Protein AF-A0A084IQN6-F1 (afdb_monomer_lite)

Foldseek 3Di:
DAWDKAAPAAPDWIWIFDDDPNDTPDIDTDHHHHDAPDAAPVVDPDLVVDDFFDFLRVCCNHQNAFPDKDKDKDFDQWDDPPPDIDGNPDGTDIWIKMWGWHADAQVDWIWIFIDTNRTTHDIDTDGGHHDDD

Sequence (133 aa):
MMEWTYNHGPQRLMNQIVFREGKVIAIRTAGYGFRAGTPPPSGSCEPTSIAPGLSKYRLIQFCGEPVQRSGGYVYSTVYDDGVQRYFLRHGGHAVYRERWIYNFGANRLLREVTLENARVVSVQTLGRGFDRR

Radius of gyration: 15.63 Å; chains: 1; bounding box: 42×30×40 Å

Secondary structure (DSSP, 8-state):
-EEEEE---BTSEEEEEEEETTEEEEEEEEEEB--TTSPPTT----GGG--TT-BHHHHHHHH-S-SEEEEEEEEESEEE-SS-EEE-SS--EEEEEEEEEE---TTSEEEEEEEETTEEEEEEEEEE-----

pLDDT: mean 87.89, std 9.75, range [52.28, 98.44]

Organism: Salinisphaera hydrothermalis (strain C41B8) (NCBI:txid1304275)

Structure (mmCIF, N/CA/C/O backbone):
data_AF-A0A084IQN6-F1
#
_entry.id   AF-A0A084IQN6-F1
#
loop_
_atom_site.group_PDB
_atom_site.id
_atom_site.type_symbol
_atom_site.label_atom_id
_atom_site.label_alt_id
_atom_site.label_comp_id
_atom_site.label_asym_id
_atom_site.label_entity_id
_atom_site.label_seq_id
_atom_site.pdbx_PDB_ins_code
_atom_site.Cartn_x
_atom_site.Cartn_y
_atom_site.Cartn_z
_atom_site.occupancy
_atom_site.B_iso_or_equiv
_atom_site.auth_seq_id
_atom_site.auth_comp_id
_atom_site.auth_asym_id
_atom_site.auth_atom_id
_atom_site.pdbx_PDB_model_num
ATOM 1 N N . MET A 1 1 ? 11.034 -5.348 -10.535 1.00 79.44 1 MET A N 1
ATOM 2 C CA . MET A 1 1 ? 9.774 -5.030 -11.252 1.00 79.44 1 MET A CA 1
ATOM 3 C C . MET A 1 1 ? 9.088 -3.893 -10.509 1.00 79.44 1 MET A C 1
ATOM 5 O O . MET A 1 1 ? 9.158 -3.931 -9.299 1.00 79.44 1 MET A O 1
ATOM 9 N N . MET A 1 2 ? 8.476 -2.909 -11.170 1.00 87.38 2 MET A N 1
ATOM 10 C CA . MET A 1 2 ? 7.725 -1.805 -10.542 1.00 87.38 2 MET A CA 1
ATOM 11 C C . MET A 1 2 ? 6.286 -1.771 -11.064 1.00 87.38 2 MET A C 1
ATOM 13 O O . MET A 1 2 ? 6.040 -2.175 -12.195 1.00 87.38 2 MET A O 1
ATOM 17 N N . GLU A 1 3 ? 5.341 -1.298 -10.253 1.00 90.75 3 GLU A N 1
ATOM 18 C CA . GLU A 1 3 ? 3.929 -1.221 -10.620 1.00 90.75 3 GLU A CA 1
ATOM 19 C C . GLU A 1 3 ? 3.365 0.182 -10.399 1.00 90.75 3 GLU A C 1
ATOM 21 O O . GLU A 1 3 ? 3.464 0.737 -9.304 1.00 90.75 3 GLU A O 1
ATOM 26 N N . TRP A 1 4 ? 2.741 0.743 -11.434 1.00 92.06 4 TRP A N 1
ATOM 27 C CA . TRP A 1 4 ? 1.934 1.957 -11.333 1.00 92.06 4 TRP A CA 1
ATOM 28 C C . TRP A 1 4 ? 0.470 1.613 -11.581 1.00 92.06 4 TRP A C 1
ATOM 30 O O . TRP A 1 4 ? 0.151 0.738 -12.384 1.00 92.06 4 TRP A O 1
ATOM 40 N N . THR A 1 5 ? -0.438 2.307 -10.902 1.00 92.06 5 THR A N 1
ATOM 41 C CA . THR A 1 5 ? -1.878 2.182 -11.153 1.00 92.06 5 THR A CA 1
ATOM 42 C C . THR A 1 5 ? -2.429 3.524 -11.587 1.00 92.06 5 THR A C 1
ATOM 44 O O . THR A 1 5 ? -2.288 4.514 -10.872 1.00 92.06 5 THR A O 1
ATOM 47 N N . TYR A 1 6 ? -3.079 3.542 -12.744 1.00 92.69 6 TYR A N 1
ATOM 48 C CA . TYR A 1 6 ? -3.812 4.692 -13.236 1.00 92.69 6 TYR A CA 1
ATOM 49 C C . TYR A 1 6 ? -5.300 4.512 -12.927 1.00 92.69 6 TYR A C 1
ATOM 51 O O . TYR A 1 6 ? -5.984 3.663 -13.507 1.00 92.69 6 TYR A O 1
ATOM 59 N N . ASN A 1 7 ? -5.779 5.296 -11.962 1.00 89.81 7 ASN A N 1
ATOM 60 C CA . ASN A 1 7 ? -7.162 5.288 -11.510 1.00 89.81 7 ASN A CA 1
ATOM 61 C C . ASN A 1 7 ? -7.977 6.335 -12.285 1.00 89.81 7 ASN A C 1
ATOM 63 O O . ASN A 1 7 ? -7.833 7.531 -12.055 1.00 89.81 7 ASN A O 1
ATOM 67 N N . HIS A 1 8 ? -8.852 5.874 -13.182 1.00 91.06 8 HIS A N 1
ATOM 68 C CA . HIS A 1 8 ? -9.700 6.722 -14.035 1.00 91.06 8 HIS A CA 1
ATOM 69 C C . HIS A 1 8 ? -10.953 7.275 -13.333 1.00 91.06 8 HIS A C 1
ATOM 71 O O .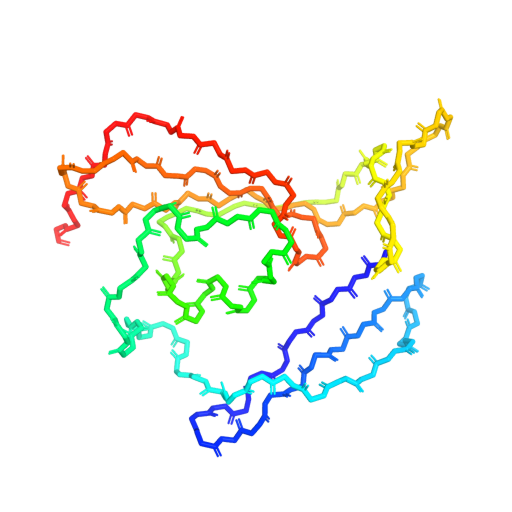 HIS A 1 8 ? -11.751 7.972 -13.964 1.00 91.06 8 HIS A O 1
ATOM 77 N N . GLY A 1 9 ? -11.143 6.954 -12.051 1.00 87.81 9 GLY A N 1
ATOM 78 C CA . GLY A 1 9 ? -12.325 7.302 -11.268 1.00 87.81 9 GLY A CA 1
ATOM 79 C C . GLY A 1 9 ? -13.422 6.226 -11.284 1.00 87.81 9 GLY A C 1
ATOM 80 O O . GLY A 1 9 ? -13.287 5.195 -11.948 1.00 87.81 9 GLY A O 1
ATOM 81 N N . PRO A 1 10 ? -14.508 6.437 -10.515 1.00 87.62 10 PRO A N 1
ATOM 82 C CA . PRO A 1 10 ? -15.599 5.472 -10.379 1.00 87.62 10 PRO A CA 1
ATOM 83 C C . PRO A 1 10 ? -16.189 5.027 -11.718 1.00 87.62 10 PRO A C 1
ATOM 85 O O . PRO A 1 10 ? -16.237 5.808 -12.663 1.00 87.62 10 PRO A O 1
ATOM 88 N N . GLN A 1 11 ? -16.669 3.778 -11.774 1.00 88.25 11 GLN A N 1
ATOM 89 C CA . GLN A 1 11 ? -17.322 3.160 -12.946 1.00 88.25 11 GLN A CA 1
ATOM 90 C C . GLN A 1 11 ? -16.436 3.008 -14.195 1.00 88.25 11 GLN A C 1
ATOM 92 O O . GLN A 1 11 ? -16.892 2.501 -15.216 1.00 88.25 11 GLN A O 1
ATOM 97 N N . ARG A 1 12 ? -15.154 3.378 -14.123 1.00 92.19 12 ARG A N 1
ATOM 98 C CA . ARG A 1 12 ? -14.188 3.214 -15.214 1.00 92.19 12 ARG A CA 1
ATOM 99 C C . ARG A 1 12 ? -13.142 2.184 -14.823 1.00 92.19 12 ARG A C 1
ATOM 101 O O . ARG A 1 12 ? -12.683 2.170 -13.685 1.00 92.19 12 ARG A O 1
ATOM 108 N N . LEU A 1 13 ? -12.774 1.306 -15.748 1.00 92.25 13 LEU A N 1
ATOM 109 C CA . LEU A 1 13 ? -11.725 0.316 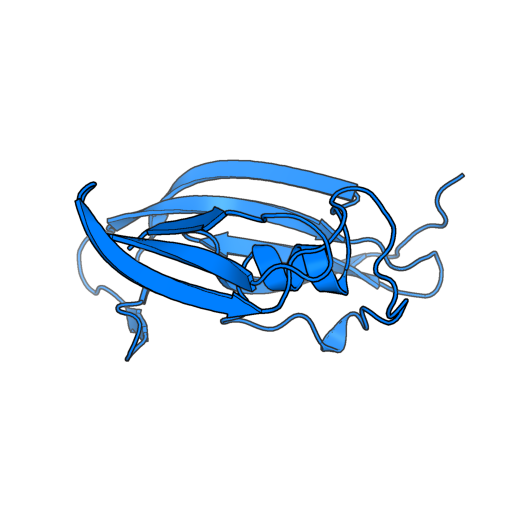-15.506 1.00 92.25 13 LEU A CA 1
ATOM 110 C C . LEU A 1 13 ? -10.379 1.014 -15.299 1.00 92.25 13 LEU A C 1
ATOM 112 O O . LEU A 1 13 ? -10.046 1.937 -16.036 1.00 92.25 13 LEU A O 1
ATOM 116 N N . MET A 1 14 ? -9.610 0.573 -14.306 1.00 92.94 14 MET A N 1
ATOM 117 C CA . MET A 1 14 ? -8.252 1.060 -14.059 1.00 92.94 14 MET A CA 1
ATOM 118 C C . MET A 1 14 ? -7.226 0.337 -14.925 1.00 92.94 14 MET A C 1
ATOM 120 O O . MET A 1 14 ? -7.424 -0.817 -15.317 1.00 92.94 14 MET A O 1
ATOM 124 N N . ASN A 1 15 ? -6.077 0.982 -15.134 1.00 95.00 15 ASN A N 1
ATOM 125 C CA . ASN A 1 15 ? -4.913 0.337 -15.733 1.00 95.00 15 ASN A CA 1
ATOM 126 C C . ASN A 1 15 ? -3.813 0.126 -14.696 1.00 95.00 15 ASN A C 1
ATOM 128 O O . ASN A 1 15 ? -3.464 1.033 -13.945 1.00 95.00 15 ASN A O 1
ATOM 132 N N . GLN A 1 16 ? -3.236 -1.068 -14.700 1.00 93.12 16 GLN A N 1
ATOM 133 C CA . GLN A 1 16 ? -2.028 -1.404 -13.964 1.00 93.12 16 GLN A CA 1
ATOM 134 C C . GLN A 1 16 ? -0.880 -1.514 -14.968 1.00 93.12 16 GLN A C 1
ATOM 136 O O . GLN A 1 16 ? -0.924 -2.338 -15.883 1.00 93.12 16 GLN A O 1
ATOM 141 N N . ILE A 1 17 ? 0.132 -0.668 -14.811 1.00 93.94 17 ILE A N 1
ATOM 142 C CA . ILE A 1 17 ? 1.301 -0.595 -15.686 1.00 93.94 17 ILE A CA 1
ATOM 143 C C . ILE A 1 17 ? 2.468 -1.242 -14.950 1.00 93.94 17 ILE A C 1
ATOM 145 O O . ILE A 1 17 ? 2.826 -0.825 -13.848 1.00 93.94 17 ILE A O 1
ATOM 149 N N . VAL A 1 18 ? 3.049 -2.273 -15.556 1.00 90.69 18 VAL A N 1
ATOM 150 C CA . VAL A 1 18 ? 4.153 -3.038 -14.979 1.00 90.69 18 VAL A CA 1
ATOM 151 C C . VAL A 1 18 ? 5.440 -2.687 -15.705 1.00 90.69 18 VAL A C 1
ATOM 153 O O . VAL A 1 18 ? 5.528 -2.793 -16.930 1.00 90.69 18 VAL A O 1
ATOM 156 N N . PHE A 1 19 ? 6.451 -2.319 -14.927 1.00 90.38 19 PHE A N 1
ATOM 157 C CA . PHE A 1 19 ? 7.775 -1.954 -15.395 1.00 90.38 19 PHE A CA 1
ATOM 158 C C . PHE A 1 19 ? 8.818 -2.999 -14.996 1.00 90.38 19 PHE A C 1
ATOM 160 O O . PHE A 1 19 ? 8.799 -3.555 -13.891 1.00 90.38 19 PHE A O 1
ATOM 167 N N . ARG A 1 20 ? 9.805 -3.207 -15.861 1.00 86.38 20 ARG A N 1
ATOM 168 C CA . ARG A 1 20 ? 11.043 -3.931 -15.563 1.00 86.38 20 ARG A CA 1
ATOM 169 C C . ARG A 1 20 ? 12.195 -3.114 -16.133 1.00 86.38 20 ARG A C 1
ATOM 171 O O . ARG A 1 20 ? 12.170 -2.778 -17.308 1.00 86.38 20 ARG A O 1
ATOM 178 N N . GLU A 1 21 ? 13.146 -2.747 -15.272 1.00 84.56 21 GLU A N 1
ATOM 179 C CA . GLU A 1 21 ? 14.335 -1.967 -15.664 1.00 84.56 21 GLU A CA 1
ATOM 180 C C . GLU A 1 21 ? 13.978 -0.680 -16.433 1.00 84.56 21 GLU A C 1
ATOM 182 O O . GLU A 1 21 ? 14.521 -0.381 -17.490 1.00 84.56 21 GLU A O 1
ATOM 187 N N . GLY A 1 22 ? 12.983 0.058 -15.930 1.00 85.38 22 GLY A N 1
ATOM 188 C CA . GLY A 1 22 ? 12.513 1.307 -16.541 1.00 85.38 22 GLY A CA 1
ATOM 189 C C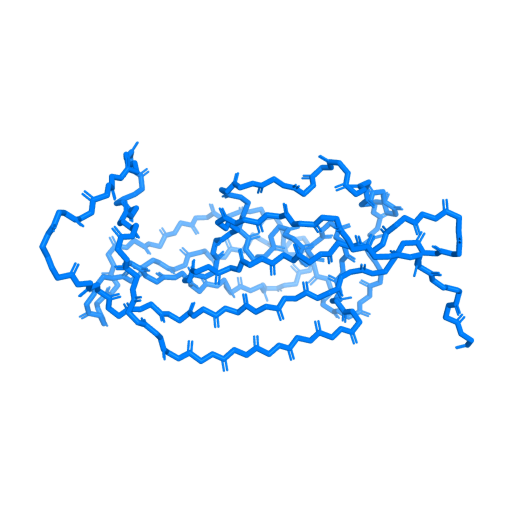 . GLY A 1 22 ? 11.649 1.142 -17.799 1.00 85.38 22 GLY A C 1
ATOM 190 O O . GLY A 1 22 ? 11.102 2.129 -18.280 1.00 85.38 22 GLY A O 1
ATOM 191 N N . LYS A 1 23 ? 11.462 -0.079 -18.315 1.00 91.00 23 LYS A N 1
ATOM 192 C CA . LYS A 1 23 ? 10.635 -0.353 -19.501 1.00 91.00 23 LYS A CA 1
ATOM 193 C C . LYS A 1 23 ? 9.267 -0.893 -19.110 1.00 91.00 23 LYS A C 1
ATOM 195 O O . LYS A 1 23 ? 9.172 -1.737 -18.221 1.00 91.00 23 LYS A O 1
ATOM 200 N N . VAL A 1 24 ? 8.217 -0.450 -19.801 1.00 94.12 24 VAL A N 1
ATOM 201 C CA . VAL A 1 24 ? 6.879 -1.046 -19.679 1.00 94.12 24 VAL A CA 1
ATOM 202 C C . VAL A 1 24 ? 6.909 -2.438 -20.301 1.00 94.12 24 VAL A C 1
ATOM 204 O O . VAL A 1 24 ? 7.237 -2.586 -21.474 1.00 94.12 24 VAL A O 1
ATOM 207 N N . ILE A 1 25 ? 6.563 -3.452 -19.511 1.00 93.38 25 ILE A N 1
ATOM 208 C CA . ILE A 1 25 ? 6.499 -4.851 -19.960 1.00 93.38 25 ILE A CA 1
ATOM 209 C C . ILE A 1 25 ? 5.072 -5.392 -20.015 1.00 93.38 25 ILE A C 1
ATOM 211 O O . ILE A 1 25 ? 4.828 -6.405 -20.661 1.00 93.38 25 ILE A O 1
ATOM 215 N N . ALA A 1 26 ? 4.124 -4.739 -19.339 1.00 91.75 26 ALA A N 1
ATOM 216 C CA . ALA A 1 26 ? 2.711 -5.073 -19.433 1.00 91.75 26 ALA A CA 1
ATOM 217 C C . ALA A 1 26 ? 1.835 -3.876 -19.055 1.00 91.75 26 ALA A C 1
ATOM 219 O O . ALA A 1 26 ? 2.164 -3.111 -18.147 1.00 91.75 26 ALA A O 1
ATOM 220 N N . ILE A 1 27 ? 0.676 -3.780 -19.702 1.00 94.38 27 ILE A N 1
ATOM 221 C CA . ILE A 1 27 ? -0.447 -2.950 -19.268 1.00 94.38 27 ILE A CA 1
ATOM 222 C C . ILE A 1 27 ? -1.625 -3.897 -19.085 1.00 94.38 27 ILE A C 1
ATOM 224 O O . ILE A 1 27 ? -2.002 -4.616 -20.008 1.00 94.38 27 ILE A O 1
ATOM 228 N N . ARG A 1 28 ? -2.172 -3.940 -17.874 1.00 92.06 28 ARG A N 1
ATOM 229 C CA . ARG A 1 28 ? -3.276 -4.825 -17.507 1.00 92.06 28 ARG A CA 1
ATOM 230 C C . ARG A 1 28 ? -4.493 -3.997 -17.139 1.00 92.06 28 ARG A C 1
ATOM 232 O O . ARG A 1 28 ? -4.370 -2.942 -16.514 1.00 92.06 28 ARG A O 1
ATOM 239 N N . THR A 1 29 ? -5.667 -4.499 -17.486 1.00 90.81 29 THR A N 1
ATOM 240 C CA . THR A 1 29 ? -6.919 -4.018 -16.905 1.00 90.81 29 THR A CA 1
ATOM 241 C C . THR A 1 29 ? -7.000 -4.513 -15.464 1.00 90.81 29 THR A C 1
ATOM 243 O O . THR A 1 29 ? -6.801 -5.698 -15.200 1.00 90.81 29 THR A O 1
ATOM 246 N N . ALA A 1 30 ? -7.241 -3.602 -14.526 1.00 86.62 30 ALA A N 1
ATOM 247 C CA . ALA A 1 30 ? -7.435 -3.916 -13.114 1.00 86.62 30 ALA A CA 1
ATOM 248 C C . ALA A 1 30 ? -8.932 -3.843 -12.752 1.00 86.62 30 ALA A C 1
ATOM 250 O O . ALA A 1 30 ? -9.797 -4.022 -13.607 1.00 86.62 30 ALA A O 1
ATOM 251 N N . GLY A 1 31 ? -9.252 -3.615 -11.475 1.00 85.38 31 GLY A N 1
ATOM 252 C CA . GLY A 1 31 ? -10.631 -3.366 -11.048 1.00 85.38 31 GLY A CA 1
ATOM 253 C C . GLY A 1 31 ? -11.174 -2.016 -11.533 1.00 85.38 31 GLY A C 1
ATOM 254 O O . GLY A 1 31 ? -10.504 -1.260 -12.239 1.00 85.38 31 GLY A O 1
ATOM 255 N N . TYR A 1 32 ? -12.389 -1.690 -11.104 1.00 88.19 32 TYR A N 1
ATOM 256 C CA . TYR A 1 32 ? -12.961 -0.361 -11.309 1.00 88.19 32 TYR A CA 1
ATOM 257 C C . TYR A 1 32 ? -12.266 0.690 -10.445 1.00 88.19 32 TYR A C 1
ATOM 259 O O . TYR A 1 32 ? -11.854 0.417 -9.315 1.00 88.19 32 TYR A O 1
ATOM 267 N N . GLY A 1 33 ? -12.160 1.896 -10.991 1.00 87.00 33 GLY A N 1
ATOM 268 C CA . GLY A 1 33 ? -11.616 3.049 -10.308 1.00 87.00 33 GLY A CA 1
ATOM 269 C C . GLY A 1 33 ? -12.470 3.478 -9.128 1.00 87.00 33 GLY A C 1
ATOM 270 O O . GLY A 1 33 ? -13.624 3.080 -8.958 1.00 87.00 33 GLY A O 1
ATOM 271 N N . PHE A 1 34 ? -11.866 4.293 -8.280 1.00 84.75 34 PHE A N 1
ATOM 272 C CA . PHE A 1 34 ? -12.439 4.732 -7.014 1.00 84.75 34 PHE A CA 1
ATOM 273 C C . PHE A 1 34 ? -12.090 6.197 -6.764 1.00 84.75 34 PHE A C 1
ATOM 275 O O . PHE A 1 34 ? -11.168 6.743 -7.369 1.00 84.75 34 PHE A O 1
ATOM 282 N N . ARG A 1 35 ? -12.819 6.861 -5.868 1.00 83.81 35 ARG A N 1
ATOM 283 C CA . ARG A 1 35 ? -12.438 8.204 -5.418 1.00 83.81 35 ARG A CA 1
ATOM 284 C C . ARG A 1 35 ? -11.320 8.059 -4.386 1.00 83.81 35 ARG A C 1
ATOM 286 O O . ARG A 1 35 ? -11.526 7.482 -3.322 1.00 83.81 35 ARG A O 1
ATOM 293 N N . ALA A 1 36 ? -10.118 8.516 -4.726 1.00 69.75 36 ALA A N 1
ATOM 294 C CA . ALA A 1 36 ? -9.021 8.566 -3.764 1.00 69.75 36 ALA A CA 1
ATOM 295 C C . ALA A 1 36 ? -9.342 9.603 -2.674 1.00 69.75 36 ALA A C 1
ATOM 297 O O . ALA A 1 36 ? -9.942 10.637 -2.961 1.00 69.75 36 ALA A O 1
ATOM 298 N N . GLY A 1 37 ? -8.977 9.317 -1.424 1.00 68.12 37 GLY A N 1
ATOM 299 C CA . GLY A 1 37 ? -9.225 10.211 -0.287 1.00 68.12 37 GLY A CA 1
ATOM 300 C C . GLY A 1 37 ? -10.638 10.155 0.308 1.00 68.12 37 GLY A C 1
ATOM 301 O O . GLY A 1 37 ? -10.841 10.672 1.402 1.00 68.12 37 GLY A O 1
ATOM 302 N N . THR A 1 38 ? -11.601 9.488 -0.333 1.00 67.38 38 THR A N 1
ATOM 303 C CA . THR A 1 38 ? -12.863 9.130 0.332 1.00 67.38 38 THR A CA 1
ATOM 304 C C . THR A 1 38 ? -12.722 7.790 1.047 1.00 67.38 38 THR A C 1
ATOM 306 O O . THR A 1 38 ? -12.065 6.896 0.503 1.00 67.38 38 THR A O 1
ATOM 309 N N . PRO A 1 39 ? -13.354 7.610 2.222 1.00 63.97 39 PRO A N 1
ATOM 310 C CA . PRO A 1 39 ? -13.455 6.302 2.846 1.00 63.97 39 PRO A CA 1
ATOM 311 C C . PRO A 1 39 ? -13.978 5.264 1.840 1.00 63.97 39 PRO A C 1
ATOM 313 O O . PRO A 1 39 ? -14.868 5.585 1.044 1.00 63.97 39 PRO A O 1
ATOM 316 N N . PRO A 1 40 ? -13.427 4.041 1.845 1.00 63.72 40 PRO A N 1
ATOM 317 C CA . PRO A 1 40 ? -13.893 2.952 1.000 1.00 63.72 40 PRO A CA 1
ATOM 318 C C . PRO A 1 40 ? -15.415 2.802 1.107 1.00 63.72 40 PRO A C 1
ATOM 320 O O . PRO A 1 40 ? -15.923 2.725 2.228 1.00 63.72 40 PRO A O 1
ATOM 323 N N . PRO A 1 41 ? -16.159 2.695 -0.009 1.00 52.28 41 PRO A N 1
ATOM 324 C CA . PRO A 1 41 ? -17.602 2.464 0.043 1.00 52.28 41 PRO A CA 1
ATOM 325 C C . PRO A 1 41 ? -17.959 1.145 0.745 1.00 52.28 41 PRO A C 1
ATOM 327 O O . PRO A 1 41 ? -19.065 1.006 1.252 1.00 52.28 41 PRO A O 1
ATOM 330 N N . SER A 1 42 ? -17.024 0.190 0.804 1.00 53.81 42 SER A N 1
ATOM 331 C CA . SER A 1 42 ? -17.202 -1.078 1.509 1.00 53.81 42 SER A CA 1
ATOM 332 C C . SER A 1 42 ? -17.022 -0.980 3.025 1.00 53.81 42 SER A C 1
ATOM 334 O O . SER A 1 42 ? -17.385 -1.929 3.704 1.00 53.81 42 SER A O 1
ATOM 336 N N . GLY A 1 43 ? -16.464 0.109 3.578 1.00 52.75 43 GLY A N 1
ATOM 337 C CA . GLY A 1 43 ? -16.319 0.320 5.031 1.00 52.75 43 GLY A CA 1
ATOM 338 C C . GLY A 1 43 ? -15.558 -0.768 5.814 1.00 52.75 43 GLY A C 1
ATOM 339 O O . GLY A 1 43 ? -15.460 -0.683 7.033 1.00 52.75 43 GLY A O 1
ATOM 340 N N . SER A 1 44 ? -15.016 -1.786 5.142 1.00 64.69 44 SER A N 1
ATOM 341 C CA . SER A 1 44 ? -14.722 -3.098 5.726 1.00 64.69 44 SER A CA 1
ATOM 342 C C . SER A 1 44 ? -13.263 -3.518 5.557 1.00 64.69 44 SER A C 1
ATOM 344 O O . SER A 1 44 ? -12.993 -4.701 5.330 1.00 64.69 44 SER A O 1
ATOM 346 N N . CYS A 1 45 ? -12.302 -2.587 5.588 1.00 82.81 45 CYS A N 1
ATOM 347 C CA . CYS A 1 45 ? -10.913 -3.027 5.716 1.00 82.81 45 CYS A CA 1
ATOM 348 C C . CYS A 1 45 ? -10.717 -3.632 7.099 1.00 82.81 45 CYS A C 1
ATOM 350 O O . CYS A 1 45 ? -10.437 -2.945 8.083 1.00 82.81 45 CYS A O 1
ATOM 352 N N . GLU A 1 46 ? -10.890 -4.944 7.153 1.00 87.62 46 GLU A N 1
ATOM 353 C CA . GLU A 1 46 ? -10.533 -5.733 8.305 1.00 87.62 46 GLU A CA 1
ATOM 354 C C . GLU A 1 46 ? -9.004 -5.844 8.359 1.00 87.62 46 GLU A C 1
ATOM 356 O O . GLU A 1 46 ? -8.370 -6.162 7.351 1.00 87.62 46 GLU A O 1
ATOM 361 N N . PRO A 1 47 ? -8.360 -5.605 9.515 1.00 89.38 47 PRO A N 1
ATOM 362 C CA . PRO A 1 47 ? -6.901 -5.658 9.616 1.00 89.38 47 PRO A CA 1
ATOM 363 C C . PRO A 1 47 ? -6.298 -6.990 9.150 1.00 89.38 47 PRO A C 1
ATOM 365 O O . PRO A 1 47 ? -5.128 -7.041 8.779 1.00 89.38 47 PRO A O 1
ATOM 368 N N . THR A 1 48 ? -7.082 -8.069 9.201 1.00 89.38 48 THR A N 1
ATOM 369 C CA . THR A 1 48 ? -6.713 -9.422 8.767 1.00 89.38 48 THR A CA 1
ATOM 370 C C . THR A 1 48 ? -6.776 -9.616 7.252 1.00 89.38 48 THR A C 1
ATOM 372 O O . THR A 1 48 ? -6.151 -10.545 6.749 1.00 89.38 48 THR A O 1
ATOM 375 N N . SER A 1 49 ? -7.469 -8.750 6.502 1.00 89.31 49 SER A N 1
ATOM 376 C CA . SER A 1 49 ? -7.515 -8.827 5.035 1.00 89.31 49 SER A CA 1
ATOM 377 C C . SER A 1 49 ? -6.275 -8.234 4.362 1.00 89.31 49 SER A C 1
ATOM 379 O O . SER A 1 49 ? -6.095 -8.385 3.153 1.00 89.31 49 SER A O 1
ATOM 381 N N . ILE A 1 50 ? -5.416 -7.536 5.114 1.00 93.12 50 ILE A N 1
ATOM 382 C CA . ILE A 1 50 ? -4.149 -7.020 4.595 1.00 93.12 50 ILE A CA 1
ATOM 383 C C . ILE A 1 50 ? -3.120 -8.148 4.632 1.00 93.12 50 ILE A C 1
ATOM 385 O O . ILE A 1 50 ? -2.660 -8.544 5.701 1.00 93.12 50 ILE A O 1
ATOM 389 N N . ALA A 1 51 ? -2.745 -8.643 3.455 1.00 92.25 51 ALA A N 1
ATOM 390 C CA . ALA A 1 51 ? -1.833 -9.770 3.305 1.00 92.25 51 ALA A CA 1
ATOM 391 C C . ALA A 1 51 ? -0.739 -9.492 2.256 1.00 92.25 51 ALA A C 1
ATOM 393 O O . ALA A 1 51 ? -0.944 -8.675 1.347 1.00 92.25 51 ALA A O 1
ATOM 394 N N . PRO A 1 52 ? 0.417 -10.181 2.340 1.00 92.31 52 PRO A N 1
ATOM 395 C CA . PRO A 1 52 ? 1.428 -10.158 1.288 1.00 92.31 52 PRO A CA 1
ATOM 396 C C . PRO A 1 52 ? 0.853 -10.480 -0.097 1.00 92.31 52 PRO A C 1
ATOM 398 O O . PRO A 1 52 ? -0.038 -11.311 -0.245 1.00 92.31 52 PRO A O 1
ATOM 401 N N . GLY A 1 53 ? 1.375 -9.808 -1.123 1.00 89.19 53 GLY A N 1
ATOM 402 C CA . GLY A 1 53 ? 0.930 -9.918 -2.514 1.00 89.19 53 GLY A CA 1
ATOM 403 C C . GLY A 1 53 ? -0.160 -8.918 -2.907 1.00 89.19 53 GLY A C 1
A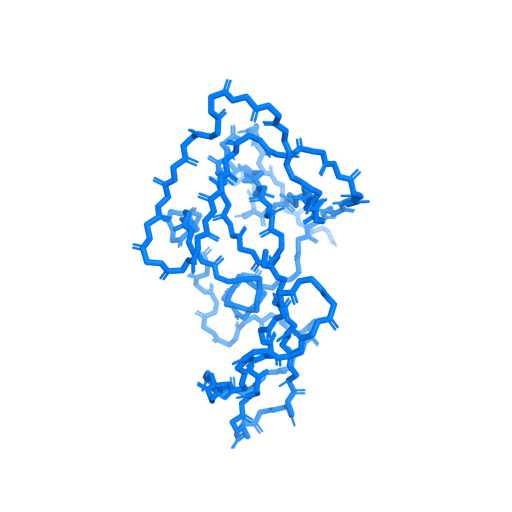TOM 404 O O . GLY A 1 53 ? -0.334 -8.656 -4.101 1.00 89.19 53 GLY A O 1
ATOM 405 N N . LEU A 1 54 ? -0.851 -8.303 -1.938 1.00 90.31 54 LEU A N 1
ATOM 406 C CA . LEU A 1 54 ? -1.835 -7.262 -2.222 1.00 90.31 54 LEU A CA 1
ATOM 407 C C . LEU A 1 54 ? -1.157 -6.061 -2.901 1.00 90.31 54 LEU A C 1
ATOM 409 O O . LEU A 1 54 ? -0.110 -5.584 -2.466 1.00 90.31 54 LEU A O 1
ATOM 413 N N . SER A 1 55 ? -1.748 -5.561 -3.982 1.00 91.25 55 SER A N 1
ATOM 414 C CA . SER A 1 55 ? -1.267 -4.350 -4.658 1.00 91.25 55 SER A CA 1
ATOM 415 C C . SER A 1 55 ? -1.587 -3.099 -3.838 1.00 91.25 55 SER A C 1
ATOM 417 O O . SER A 1 55 ? -2.662 -3.020 -3.235 1.00 91.25 55 SER A O 1
ATOM 419 N N . LYS A 1 56 ? -0.737 -2.077 -3.937 1.00 92.69 56 LYS A N 1
ATOM 420 C CA . LYS A 1 56 ? -0.918 -0.741 -3.357 1.00 92.69 56 LYS A CA 1
ATOM 421 C C . LYS A 1 56 ? -2.298 -0.158 -3.655 1.00 92.69 56 LYS A C 1
ATOM 423 O O . LYS A 1 56 ? -2.940 0.364 -2.750 1.00 92.69 56 LYS A O 1
ATOM 428 N N . TYR A 1 57 ? -2.788 -0.290 -4.892 1.00 88.88 57 TYR A N 1
ATOM 429 C CA . TYR A 1 57 ? -4.106 0.245 -5.242 1.00 88.88 57 TYR A CA 1
ATOM 430 C C . TYR A 1 57 ? -5.235 -0.473 -4.500 1.00 88.88 57 TYR A C 1
ATOM 432 O O . TYR A 1 57 ? -6.113 0.200 -3.983 1.00 88.88 57 TYR A O 1
ATOM 440 N N . ARG A 1 58 ? -5.211 -1.813 -4.406 1.00 88.94 58 ARG A N 1
ATOM 441 C CA . ARG A 1 58 ? -6.219 -2.574 -3.644 1.00 88.94 58 ARG A CA 1
ATOM 442 C C . ARG A 1 58 ? -6.186 -2.208 -2.169 1.00 88.94 58 ARG A C 1
ATOM 444 O O . ARG A 1 58 ? -7.237 -2.088 -1.555 1.00 88.94 58 ARG A O 1
ATOM 451 N N . LEU A 1 59 ? -4.991 -1.997 -1.619 1.00 90.69 59 LEU A N 1
ATOM 452 C CA . LEU A 1 59 ? -4.830 -1.564 -0.237 1.00 90.69 59 LEU A CA 1
ATOM 453 C C . LEU A 1 59 ? -5.503 -0.202 -0.002 1.00 90.69 59 LEU A C 1
ATOM 455 O O . LEU A 1 59 ? -6.320 -0.086 0.905 1.00 90.69 59 LEU A O 1
ATOM 459 N N . ILE A 1 60 ? -5.254 0.791 -0.864 1.00 89.69 60 ILE A N 1
ATOM 460 C CA . ILE A 1 60 ? -5.941 2.094 -0.792 1.00 89.69 60 ILE A CA 1
ATOM 461 C C . ILE A 1 60 ? -7.447 1.940 -1.043 1.00 89.69 60 ILE A C 1
ATOM 463 O O . ILE A 1 60 ? -8.257 2.536 -0.343 1.00 89.69 60 ILE A O 1
ATOM 467 N N . GLN A 1 61 ? -7.843 1.139 -2.029 1.00 85.62 61 GLN A N 1
ATOM 468 C CA . GLN A 1 61 ? -9.243 0.944 -2.394 1.00 85.62 61 GLN A CA 1
ATOM 469 C C . GLN A 1 61 ? -10.054 0.352 -1.238 1.00 85.62 61 GLN A C 1
ATOM 471 O O . GLN A 1 61 ? -11.190 0.766 -1.026 1.00 85.62 61 GLN A O 1
ATOM 476 N N . PHE A 1 62 ? -9.488 -0.611 -0.507 1.00 85.94 62 PHE A N 1
ATOM 477 C CA . PHE A 1 62 ? -10.179 -1.292 0.585 1.00 85.94 62 PHE A CA 1
ATOM 478 C C . PHE A 1 62 ? -10.039 -0.580 1.921 1.00 85.94 62 PHE A C 1
ATOM 480 O O . PHE A 1 62 ? -11.002 -0.583 2.678 1.00 85.94 62 PHE A O 1
ATOM 487 N N . CYS A 1 63 ? -8.875 0.008 2.214 1.00 88.00 63 CYS A N 1
ATOM 488 C CA . CYS A 1 63 ? -8.523 0.541 3.536 1.00 88.00 63 CYS A CA 1
ATOM 489 C C . CYS A 1 63 ? -8.411 2.065 3.587 1.00 88.00 63 CYS A C 1
ATOM 491 O O . CYS A 1 63 ? -8.287 2.635 4.669 1.00 88.00 63 CYS A O 1
ATOM 493 N N . GLY A 1 64 ? -8.453 2.735 2.439 1.00 89.06 64 GLY A N 1
ATOM 494 C CA . GLY A 1 64 ? -8.167 4.158 2.331 1.00 89.06 64 GLY A CA 1
ATOM 495 C C . GLY A 1 64 ? -6.684 4.476 2.524 1.00 89.06 64 GLY A C 1
ATOM 496 O O . GLY A 1 64 ? -5.802 3.612 2.445 1.00 89.06 64 GLY A O 1
ATOM 497 N N . GLU A 1 65 ? -6.410 5.755 2.769 1.00 89.94 65 GLU A N 1
ATOM 498 C CA . GLU A 1 65 ? -5.056 6.239 3.031 1.00 89.94 65 GLU A CA 1
ATOM 499 C C . GLU A 1 65 ? -4.587 5.855 4.450 1.00 89.94 65 GLU A C 1
ATOM 501 O O . GLU A 1 65 ? -5.362 5.951 5.416 1.00 89.94 65 GLU A O 1
ATOM 506 N N . PRO A 1 66 ? -3.313 5.447 4.605 1.00 93.25 66 PRO A N 1
ATOM 507 C CA . PRO A 1 66 ? -2.726 5.184 5.914 1.00 93.25 66 PRO A CA 1
ATOM 508 C C . PRO A 1 66 ? -2.640 6.471 6.754 1.00 93.25 66 PRO A C 1
ATOM 510 O O . PRO A 1 66 ? -2.610 7.578 6.220 1.00 93.25 66 PRO A O 1
ATOM 513 N N . VAL A 1 67 ? -2.551 6.340 8.085 1.00 93.56 67 VAL A N 1
ATOM 514 C CA . VAL A 1 67 ? -2.302 7.496 8.977 1.00 93.56 67 VAL A CA 1
ATOM 515 C C . VAL A 1 67 ? -0.888 8.052 8.833 1.00 93.56 67 VAL A C 1
ATOM 517 O O . VAL A 1 67 ? -0.660 9.225 9.106 1.00 93.56 67 VAL A O 1
ATOM 520 N N . GLN A 1 68 ? 0.061 7.218 8.413 1.00 95.62 68 GLN A N 1
ATOM 521 C CA . GLN A 1 68 ? 1.445 7.610 8.182 1.00 95.62 68 GLN A CA 1
ATOM 522 C C . GLN A 1 68 ? 2.015 6.783 7.035 1.00 95.62 68 GLN A C 1
ATOM 524 O O . GLN A 1 68 ? 1.757 5.583 6.942 1.00 95.62 68 GLN A O 1
ATOM 529 N N . ARG A 1 69 ? 2.819 7.412 6.176 1.00 96.56 69 ARG A N 1
ATOM 530 C CA . ARG A 1 69 ? 3.569 6.730 5.120 1.00 96.56 69 ARG A CA 1
ATOM 531 C C . ARG A 1 69 ? 4.938 7.365 4.925 1.00 96.56 69 ARG A C 1
ATOM 533 O O . ARG A 1 69 ? 5.073 8.583 5.002 1.00 96.56 69 ARG A O 1
ATOM 540 N N . SER A 1 70 ? 5.931 6.541 4.637 1.00 98.06 70 SER A N 1
ATOM 541 C CA . SER A 1 70 ? 7.264 6.958 4.200 1.00 98.06 70 SER A CA 1
ATOM 542 C C . SER A 1 70 ? 7.773 6.001 3.125 1.00 98.06 70 SER A C 1
ATOM 544 O O . SER A 1 70 ? 7.261 4.887 2.994 1.00 98.06 70 SER A O 1
ATOM 546 N N . GLY A 1 71 ? 8.759 6.422 2.332 1.00 97.38 71 GLY A N 1
ATOM 547 C CA . GLY A 1 71 ? 9.315 5.566 1.288 1.00 97.38 71 GLY A CA 1
ATOM 548 C C . GLY A 1 71 ? 10.641 6.054 0.722 1.00 97.38 71 GLY A C 1
ATOM 549 O O . GLY A 1 71 ? 10.998 7.224 0.860 1.00 97.38 71 GLY A O 1
ATOM 550 N N . GLY A 1 72 ? 11.365 5.133 0.091 1.00 96.94 72 GLY A N 1
ATOM 551 C CA . GLY A 1 72 ? 12.670 5.375 -0.516 1.00 96.94 72 GLY A CA 1
ATOM 552 C C . GLY A 1 72 ? 13.188 4.158 -1.280 1.00 96.94 72 GLY A C 1
ATOM 553 O O . GLY A 1 72 ? 12.646 3.055 -1.175 1.00 96.94 72 GLY A O 1
ATOM 554 N N . TYR A 1 73 ? 14.245 4.360 -2.066 1.00 94.62 73 TYR A N 1
ATOM 555 C CA . TYR A 1 73 ? 14.923 3.262 -2.749 1.00 94.62 73 TYR A CA 1
ATOM 556 C C . TYR A 1 73 ? 15.845 2.516 -1.786 1.00 94.62 73 TYR A C 1
ATOM 558 O O . TYR A 1 73 ? 16.643 3.128 -1.078 1.00 94.62 73 TYR A O 1
ATOM 566 N N . VAL A 1 74 ? 15.741 1.189 -1.778 1.00 94.19 74 VAL A N 1
ATOM 567 C CA . VAL A 1 74 ? 16.588 0.285 -0.987 1.00 94.19 74 VAL A CA 1
ATOM 568 C C . VAL A 1 74 ? 16.973 -0.931 -1.824 1.00 94.19 74 VAL A C 1
ATOM 570 O O . VAL A 1 74 ? 16.323 -1.231 -2.825 1.00 94.19 74 VAL A O 1
ATOM 573 N N . TYR A 1 75 ? 18.003 -1.662 -1.402 1.00 92.12 75 TYR A N 1
ATOM 574 C CA . TYR A 1 75 ? 18.322 -2.966 -1.979 1.00 92.12 75 TYR A CA 1
ATOM 575 C C . TYR A 1 75 ? 17.548 -4.074 -1.256 1.00 92.12 75 TYR A C 1
ATOM 577 O O . TYR A 1 75 ? 17.613 -4.190 -0.031 1.00 92.12 75 TYR A O 1
ATOM 585 N N . SER A 1 76 ? 16.816 -4.891 -2.016 1.00 90.12 76 SER A N 1
ATOM 586 C CA . SER A 1 76 ? 16.080 -6.057 -1.516 1.00 90.12 76 SER A CA 1
ATOM 587 C C . SER A 1 76 ? 16.739 -7.353 -1.983 1.00 90.12 76 SER A C 1
ATOM 589 O O . SER A 1 76 ? 17.086 -7.502 -3.160 1.00 90.12 76 SER A O 1
ATOM 591 N N . THR A 1 77 ? 16.896 -8.297 -1.055 1.00 88.88 77 THR A N 1
ATOM 592 C CA . THR A 1 77 ? 17.336 -9.673 -1.331 1.00 88.88 77 THR A CA 1
ATOM 593 C C . THR A 1 77 ? 16.169 -10.586 -1.703 1.00 88.88 77 THR A C 1
ATOM 595 O O . THR A 1 77 ? 16.390 -11.716 -2.121 1.00 88.88 77 THR A O 1
ATOM 598 N N . VAL A 1 78 ? 14.925 -10.120 -1.577 1.00 83.81 78 VAL A N 1
ATOM 599 C CA . VAL A 1 78 ? 13.728 -10.859 -1.990 1.00 83.81 78 VAL A CA 1
ATOM 600 C C . VAL A 1 78 ? 13.352 -10.400 -3.384 1.00 83.81 78 VAL A C 1
ATOM 602 O O . VAL A 1 78 ? 12.935 -9.262 -3.546 1.00 83.81 78 VAL A O 1
ATOM 605 N N . TYR A 1 79 ? 13.473 -11.266 -4.384 1.00 81.62 79 TYR A N 1
ATOM 606 C CA . TYR A 1 79 ? 13.024 -10.972 -5.740 1.00 81.62 79 TYR A CA 1
ATOM 607 C C . TYR A 1 79 ? 11.680 -11.650 -6.007 1.00 81.62 79 TYR A C 1
ATOM 609 O O . TYR A 1 79 ? 11.473 -12.814 -5.661 1.00 81.62 79 TYR A O 1
ATOM 617 N N . ASP A 1 80 ? 10.767 -10.902 -6.618 1.00 76.75 80 ASP A N 1
ATOM 618 C CA . ASP A 1 80 ? 9.448 -11.368 -7.037 1.00 76.75 80 ASP A CA 1
ATOM 619 C C . ASP A 1 80 ? 9.300 -11.055 -8.530 1.00 76.75 80 ASP A C 1
ATOM 621 O O . ASP A 1 80 ? 9.311 -9.887 -8.943 1.00 76.75 80 ASP A O 1
ATOM 625 N N . ASP A 1 81 ? 9.245 -12.103 -9.349 1.00 73.56 81 ASP A N 1
ATOM 626 C CA . ASP A 1 81 ? 9.139 -11.986 -10.805 1.00 73.56 81 ASP A CA 1
ATOM 627 C C . ASP A 1 81 ? 7.683 -11.979 -11.305 1.00 73.56 81 ASP A C 1
ATOM 629 O O . ASP A 1 81 ? 7.447 -11.821 -12.508 1.00 73.56 81 ASP A O 1
ATOM 633 N N . GLY A 1 82 ? 6.716 -12.086 -10.385 1.00 66.62 82 GLY A N 1
ATOM 634 C CA . GLY A 1 82 ? 5.286 -12.196 -10.657 1.00 66.62 82 GLY A CA 1
ATOM 635 C C . GLY A 1 82 ? 4.761 -13.630 -10.793 1.00 66.62 82 GLY A C 1
ATOM 636 O O . GLY A 1 82 ? 3.548 -13.796 -10.921 1.00 66.62 82 GLY A O 1
ATOM 637 N N . VAL A 1 83 ? 5.632 -14.642 -10.758 1.00 68.94 83 VAL A N 1
ATOM 638 C CA . VAL A 1 83 ? 5.293 -16.077 -10.780 1.00 68.94 83 VAL A CA 1
ATOM 639 C C . VAL A 1 83 ? 5.804 -16.761 -9.515 1.00 68.94 83 VAL A C 1
ATOM 641 O O . VAL A 1 83 ? 5.081 -17.538 -8.893 1.00 68.94 83 VAL A O 1
ATOM 644 N N . GLN A 1 84 ? 7.031 -16.448 -9.108 1.00 70.31 84 GLN A N 1
ATOM 645 C CA . GLN A 1 84 ? 7.692 -17.052 -7.967 1.00 70.31 84 GLN A CA 1
ATOM 646 C C . GLN A 1 84 ? 8.478 -16.007 -7.171 1.00 70.31 84 GLN A C 1
ATOM 648 O O . GLN A 1 84 ? 9.077 -15.073 -7.705 1.00 70.31 84 GLN A O 1
ATOM 653 N N . ARG A 1 85 ? 8.492 -16.195 -5.851 1.00 76.06 85 ARG A N 1
ATOM 654 C CA . ARG A 1 85 ? 9.301 -15.400 -4.929 1.00 76.06 85 ARG A CA 1
ATOM 655 C C . ARG A 1 85 ? 10.535 -16.196 -4.534 1.00 76.06 85 ARG A C 1
ATOM 657 O O . ARG A 1 85 ? 10.410 -17.332 -4.078 1.00 76.06 85 ARG A O 1
ATOM 664 N N . TYR A 1 86 ? 11.712 -15.599 -4.667 1.00 81.75 86 TYR A N 1
ATOM 665 C CA . TYR A 1 86 ? 12.970 -16.237 -4.294 1.00 81.75 86 TYR A CA 1
ATOM 666 C C . TYR A 1 86 ? 13.920 -15.276 -3.585 1.00 81.75 86 TYR A C 1
ATOM 668 O O . TYR A 1 86 ? 13.897 -14.061 -3.781 1.00 81.75 86 TYR A O 1
ATOM 676 N N . PHE A 1 87 ? 14.769 -15.854 -2.738 1.00 84.75 87 PHE A N 1
ATOM 677 C CA . PHE A 1 87 ? 15.837 -15.134 -2.062 1.00 84.75 87 PHE A CA 1
ATOM 678 C C . PHE A 1 87 ? 17.079 -15.133 -2.948 1.00 84.75 87 PHE A C 1
ATOM 680 O O . PHE A 1 87 ? 17.621 -16.187 -3.291 1.00 84.75 87 PHE A O 1
ATOM 687 N N . LEU A 1 88 ? 17.538 -13.942 -3.310 1.00 82.75 88 LEU A N 1
ATOM 688 C CA . LEU A 1 88 ? 18.818 -13.738 -3.963 1.00 82.75 88 LEU A CA 1
ATOM 689 C C . LEU A 1 88 ? 19.916 -14.104 -2.966 1.00 82.75 88 LEU A C 1
ATOM 691 O O . LEU A 1 88 ? 20.068 -13.466 -1.925 1.00 82.75 88 LEU A O 1
ATOM 695 N N . ARG A 1 89 ? 20.666 -15.166 -3.276 1.00 74.75 89 ARG A N 1
ATOM 696 C CA . ARG A 1 89 ? 21.778 -15.613 -2.429 1.00 74.75 89 ARG A CA 1
ATOM 697 C C . ARG A 1 89 ? 22.921 -14.602 -2.429 1.00 74.75 89 ARG A C 1
ATOM 699 O O . ARG A 1 89 ? 23.610 -14.491 -1.419 1.00 74.75 89 ARG A O 1
ATOM 706 N N . HIS A 1 90 ? 23.140 -13.896 -3.541 1.00 75.69 90 HIS A N 1
ATOM 707 C CA . HIS A 1 90 ? 24.224 -12.928 -3.723 1.00 75.69 90 HIS A CA 1
ATOM 708 C C . HIS A 1 90 ? 23.678 -11.649 -4.370 1.00 75.69 90 HIS A C 1
ATOM 710 O O . HIS A 1 90 ? 22.994 -11.713 -5.390 1.00 75.69 90 HIS A O 1
ATOM 716 N N . GLY A 1 91 ? 24.005 -10.497 -3.779 1.00 72.12 91 GLY A N 1
ATOM 717 C CA . GLY A 1 91 ? 23.520 -9.192 -4.225 1.00 72.12 91 GLY A CA 1
ATOM 718 C C . GLY A 1 91 ? 22.068 -8.893 -3.829 1.00 72.12 91 GLY A C 1
ATOM 719 O O . GLY A 1 91 ? 21.315 -9.758 -3.383 1.00 72.12 91 GLY A O 1
ATOM 720 N N . GLY A 1 92 ? 21.685 -7.627 -3.978 1.00 85.00 92 GLY A N 1
ATOM 721 C CA . GLY A 1 92 ? 20.306 -7.161 -3.863 1.00 85.00 92 GLY A CA 1
ATOM 722 C C . GLY A 1 92 ? 19.920 -6.390 -5.117 1.00 85.00 92 GLY A C 1
ATOM 723 O O . GLY A 1 92 ? 20.782 -5.927 -5.861 1.00 85.00 92 GLY A O 1
ATOM 724 N N . HIS A 1 93 ? 18.625 -6.223 -5.345 1.00 87.19 93 HIS A N 1
ATOM 725 C CA . HIS A 1 93 ? 18.121 -5.396 -6.439 1.00 87.19 93 HIS A CA 1
ATOM 726 C C . HIS A 1 93 ? 17.413 -4.160 -5.885 1.00 87.19 93 HIS A C 1
ATOM 728 O O . HIS A 1 93 ? 16.819 -4.210 -4.806 1.00 87.19 93 H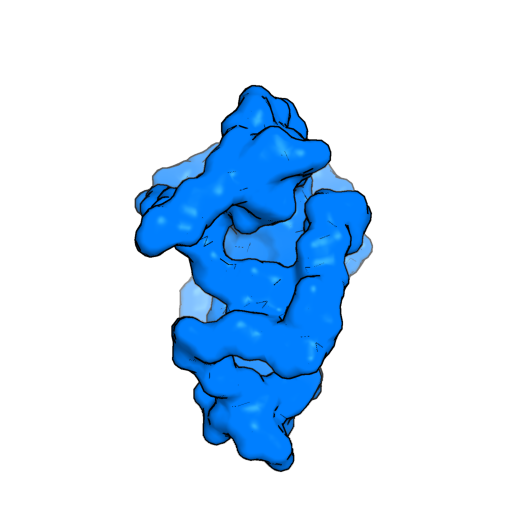IS A O 1
ATOM 734 N N . ALA A 1 94 ? 17.508 -3.042 -6.604 1.00 89.81 94 ALA A N 1
ATOM 735 C CA . ALA A 1 94 ? 16.876 -1.801 -6.186 1.00 89.81 94 ALA A CA 1
ATOM 736 C C . ALA A 1 94 ? 15.347 -1.928 -6.264 1.00 89.81 94 ALA A C 1
ATOM 738 O O . ALA A 1 94 ? 14.784 -2.283 -7.305 1.00 89.81 94 ALA A O 1
ATOM 739 N N . VAL A 1 95 ? 14.678 -1.610 -5.160 1.00 92.12 95 VAL A N 1
ATOM 740 C CA . VAL A 1 95 ? 13.218 -1.550 -5.053 1.00 92.12 95 VAL A CA 1
ATOM 741 C C . VAL A 1 95 ? 12.811 -0.230 -4.423 1.00 92.12 95 VAL A C 1
ATOM 743 O O . VAL A 1 95 ? 13.511 0.292 -3.554 1.00 92.12 95 VAL A O 1
ATOM 746 N N . TYR A 1 96 ? 11.663 0.305 -4.831 1.00 93.62 96 TYR A N 1
ATOM 747 C CA . TYR A 1 96 ? 11.040 1.389 -4.081 1.00 93.62 96 TYR A CA 1
ATOM 748 C C . TYR A 1 96 ? 10.253 0.776 -2.923 1.00 93.62 96 TYR A C 1
ATOM 750 O O . TYR A 1 96 ? 9.231 0.121 -3.152 1.00 93.62 96 TYR A O 1
ATOM 758 N N . ARG A 1 97 ? 10.761 0.928 -1.697 1.00 96.50 97 ARG A N 1
ATOM 759 C CA . ARG A 1 97 ? 10.130 0.395 -0.489 1.00 96.50 97 ARG A CA 1
ATOM 760 C C . ARG A 1 97 ? 9.370 1.498 0.228 1.00 96.50 97 ARG A C 1
ATOM 762 O O . ARG A 1 97 ? 9.900 2.582 0.454 1.00 96.50 97 ARG A O 1
ATOM 769 N N . GLU A 1 98 ? 8.145 1.193 0.625 1.00 97.88 98 GLU A N 1
ATOM 770 C CA . GLU A 1 98 ? 7.292 2.072 1.414 1.00 97.88 98 GLU A CA 1
ATOM 771 C C . GLU A 1 98 ? 6.918 1.397 2.737 1.00 97.88 98 GLU A C 1
ATOM 773 O O . GLU A 1 98 ? 6.716 0.183 2.786 1.00 97.88 98 GLU A O 1
ATOM 778 N N . ARG A 1 99 ? 6.800 2.191 3.804 1.00 98.44 99 ARG A N 1
ATOM 779 C CA . ARG A 1 99 ? 6.304 1.773 5.122 1.00 98.44 99 ARG A CA 1
ATOM 780 C C . ARG A 1 99 ? 5.058 2.575 5.449 1.00 98.44 99 ARG A C 1
ATOM 782 O O . ARG A 1 99 ? 5.116 3.803 5.518 1.00 98.44 99 ARG A O 1
ATOM 789 N N . TRP A 1 100 ? 3.933 1.893 5.600 1.00 97.94 100 TRP A N 1
ATOM 790 C CA . TRP A 1 100 ? 2.621 2.501 5.806 1.00 97.94 100 TRP A CA 1
ATOM 791 C C . TRP A 1 100 ? 2.033 2.039 7.135 1.00 97.94 100 TRP A C 1
ATOM 793 O O . TRP A 1 100 ? 2.062 0.851 7.433 1.00 97.94 100 TRP A O 1
ATOM 803 N N . ILE A 1 101 ? 1.471 2.953 7.923 1.00 96.94 101 ILE A N 1
ATOM 804 C CA . ILE A 1 101 ? 0.798 2.632 9.187 1.00 96.94 101 ILE A CA 1
ATOM 805 C C . ILE A 1 101 ? -0.701 2.851 9.016 1.00 96.94 101 ILE A C 1
ATOM 807 O O . ILE A 1 101 ? -1.149 3.958 8.717 1.00 96.94 101 ILE A O 1
ATOM 811 N N . TYR A 1 102 ? -1.479 1.800 9.244 1.00 94.56 102 TYR A N 1
ATOM 812 C CA . TYR A 1 102 ? -2.934 1.838 9.284 1.00 94.56 102 TYR A CA 1
ATOM 813 C C . TYR A 1 102 ? -3.445 1.818 10.717 1.00 94.56 102 TYR A C 1
ATOM 815 O O . TYR A 1 102 ? -2.993 1.031 11.552 1.00 94.56 102 TYR A O 1
ATOM 823 N N . ASN A 1 103 ? -4.428 2.679 10.966 1.00 92.88 103 ASN A N 1
ATOM 824 C CA . ASN A 1 103 ? -5.150 2.772 12.221 1.00 92.88 103 ASN A CA 1
ATOM 825 C C . ASN A 1 103 ? -6.605 2.344 12.012 1.00 92.88 103 ASN A C 1
ATOM 827 O O . ASN A 1 103 ? -7.256 2.825 11.088 1.00 92.88 103 ASN A O 1
ATOM 831 N N . PHE A 1 104 ? -7.091 1.466 12.888 1.00 91.06 104 PHE A N 1
ATOM 832 C CA . PHE A 1 104 ? -8.412 0.840 12.809 1.00 91.06 104 PHE A CA 1
ATOM 833 C C . PHE A 1 104 ? -9.297 1.163 14.023 1.00 91.06 104 PHE A C 1
ATOM 835 O O . PHE A 1 104 ? -10.234 0.424 14.317 1.00 91.06 104 PHE A O 1
ATOM 842 N N . GLY A 1 105 ? -8.988 2.246 14.740 1.00 91.00 105 GLY A N 1
ATOM 843 C CA . GLY A 1 105 ? -9.722 2.682 15.928 1.00 91.00 105 GLY A CA 1
ATOM 844 C C . GLY A 1 105 ? -9.122 2.168 17.235 1.00 91.00 105 GLY A C 1
ATOM 845 O O . GLY A 1 105 ? -8.274 1.270 17.252 1.00 91.00 105 GLY A O 1
ATOM 846 N N . ALA A 1 106 ? -9.574 2.736 18.354 1.00 92.44 106 ALA A N 1
ATOM 847 C CA . ALA A 1 106 ? -9.000 2.504 19.683 1.00 92.44 106 ALA A CA 1
ATOM 848 C C . ALA A 1 106 ? -9.128 1.057 20.204 1.00 92.44 106 ALA A C 1
ATOM 850 O O . ALA A 1 106 ? -8.394 0.654 21.110 1.00 92.44 106 ALA A O 1
ATOM 851 N N . ASN A 1 107 ? -10.036 0.258 19.639 1.00 92.62 107 ASN A N 1
ATOM 852 C CA . ASN A 1 107 ? -10.267 -1.139 20.033 1.00 92.62 107 ASN A CA 1
ATOM 853 C C . ASN A 1 107 ? -9.538 -2.156 19.144 1.00 92.62 107 ASN A C 1
ATOM 855 O O . ASN A 1 107 ? -9.712 -3.361 19.311 1.00 92.62 107 ASN A O 1
ATOM 859 N N . ARG A 1 108 ? -8.728 -1.691 18.190 1.00 92.06 108 ARG A N 1
ATOM 860 C CA . ARG A 1 108 ? -7.966 -2.542 17.272 1.00 92.06 108 ARG A CA 1
ATOM 861 C C . ARG A 1 108 ? -6.484 -2.164 17.320 1.00 92.06 108 ARG 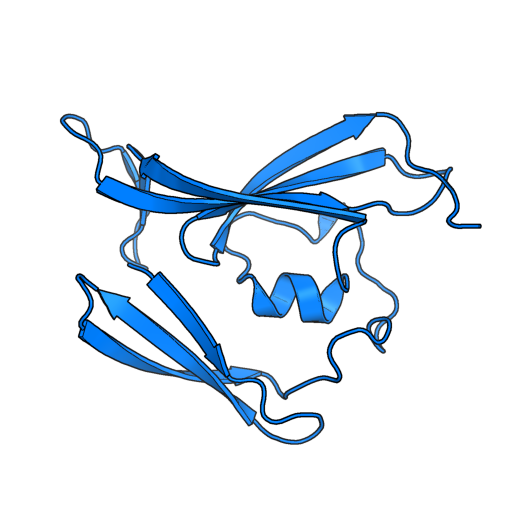A C 1
ATOM 863 O O . ARG A 1 108 ? -6.115 -1.059 17.709 1.00 92.06 108 ARG A O 1
ATOM 870 N N . LEU A 1 109 ? -5.617 -3.105 16.959 1.00 94.31 109 LEU A N 1
ATOM 871 C CA . LEU A 1 109 ? -4.175 -2.863 16.871 1.00 94.31 109 LEU A CA 1
ATOM 872 C C . LEU A 1 109 ? -3.829 -2.208 15.530 1.00 94.31 109 LEU A C 1
ATOM 874 O O . LEU A 1 109 ? -4.438 -2.522 14.503 1.00 94.31 109 LEU A O 1
ATOM 878 N N . LEU A 1 110 ? -2.823 -1.336 15.533 1.00 95.62 110 LEU A N 1
ATOM 879 C CA . LEU A 1 110 ? -2.272 -0.753 14.312 1.00 95.62 110 LEU A CA 1
ATOM 880 C C . LEU A 1 110 ? -1.683 -1.852 13.408 1.00 95.62 110 LEU A C 1
ATOM 882 O O . LEU A 1 110 ? -1.258 -2.923 13.871 1.00 95.62 110 LEU A O 1
ATOM 886 N N . ARG A 1 111 ? -1.626 -1.574 12.104 1.00 97.25 111 ARG A N 1
ATOM 887 C CA . ARG A 1 111 ? -0.897 -2.404 11.136 1.00 97.25 111 ARG A CA 1
ATOM 888 C C . ARG A 1 111 ? 0.181 -1.586 10.469 1.00 97.25 111 ARG A C 1
ATOM 890 O O . ARG A 1 111 ? -0.104 -0.542 9.894 1.00 97.25 111 ARG A O 1
ATOM 897 N N . GLU A 1 112 ? 1.397 -2.091 10.513 1.00 98.06 112 GLU A N 1
ATOM 898 C CA . GLU A 1 112 ? 2.465 -1.628 9.651 1.00 98.06 112 GLU A CA 1
ATOM 899 C C . GLU A 1 112 ? 2.522 -2.506 8.412 1.00 98.06 112 GLU A C 1
ATOM 901 O O . GLU A 1 112 ? 2.616 -3.727 8.502 1.00 98.06 112 GLU A O 1
ATOM 906 N N . VAL A 1 113 ? 2.453 -1.880 7.250 1.00 98.12 113 VAL A N 1
ATOM 907 C CA . VAL A 1 113 ? 2.451 -2.541 5.956 1.00 98.12 113 VAL A CA 1
ATOM 908 C C . VAL A 1 113 ? 3.688 -2.089 5.204 1.00 98.12 113 VAL A C 1
ATOM 910 O O . VAL A 1 113 ? 3.860 -0.900 4.931 1.00 98.12 113 VAL A O 1
ATOM 913 N N . THR A 1 114 ? 4.541 -3.045 4.853 1.00 97.62 114 THR A N 1
ATOM 914 C CA . THR A 1 114 ? 5.710 -2.796 4.011 1.00 97.62 114 THR A CA 1
ATOM 915 C C . THR A 1 114 ? 5.360 -3.152 2.582 1.00 97.62 114 THR A C 1
ATOM 917 O O . THR A 1 114 ? 4.978 -4.292 2.296 1.00 97.62 114 THR A O 1
ATOM 920 N N . LEU A 1 115 ? 5.513 -2.186 1.681 1.00 96.38 115 LEU A N 1
ATOM 921 C CA . LEU A 1 115 ? 5.354 -2.387 0.250 1.00 96.38 115 LEU A CA 1
ATOM 922 C C . LEU A 1 115 ? 6.716 -2.336 -0.430 1.00 96.38 115 LEU A C 1
ATOM 924 O O . LEU A 1 115 ? 7.520 -1.464 -0.126 1.00 96.38 115 LEU A O 1
ATOM 928 N N . GLU A 1 116 ? 6.952 -3.217 -1.391 1.00 94.75 116 GLU A N 1
ATOM 929 C CA . GLU A 1 116 ? 8.033 -3.077 -2.364 1.00 94.75 116 GLU A CA 1
ATOM 930 C C . GLU A 1 116 ? 7.415 -2.986 -3.741 1.00 94.75 116 GLU A C 1
ATOM 932 O O . GLU A 1 116 ? 6.599 -3.828 -4.117 1.00 94.75 116 GLU A O 1
ATOM 937 N N . ASN A 1 117 ? 7.787 -1.950 -4.494 1.00 92.75 117 ASN A N 1
ATOM 938 C CA . ASN A 1 117 ? 7.348 -1.782 -5.874 1.00 92.75 117 ASN A CA 1
ATOM 939 C C . ASN A 1 117 ? 5.817 -1.867 -6.024 1.00 92.75 117 ASN A C 1
ATOM 941 O O . ASN A 1 117 ? 5.297 -2.489 -6.948 1.00 92.75 117 ASN A O 1
ATOM 945 N N . ALA A 1 118 ? 5.108 -1.225 -5.089 1.00 93.88 118 ALA A N 1
ATOM 946 C CA . ALA A 1 118 ? 3.650 -1.209 -4.991 1.00 93.88 118 ALA A CA 1
ATOM 947 C C . ALA A 1 118 ? 2.984 -2.560 -4.654 1.00 93.88 118 ALA A C 1
ATOM 949 O O . ALA A 1 118 ? 1.776 -2.707 -4.839 1.00 93.88 118 ALA A O 1
ATOM 950 N N . ARG A 1 119 ? 3.710 -3.532 -4.091 1.00 92.75 119 ARG A N 1
ATOM 951 C CA . ARG A 1 119 ? 3.140 -4.786 -3.571 1.00 92.75 119 ARG A CA 1
ATOM 952 C C . ARG A 1 119 ? 3.462 -4.974 -2.104 1.00 92.75 119 ARG A C 1
ATOM 954 O O . ARG A 1 119 ? 4.601 -4.780 -1.697 1.00 92.75 119 ARG A O 1
ATOM 961 N N . VAL A 1 120 ? 2.478 -5.390 -1.314 1.00 94.38 120 VAL A N 1
ATOM 962 C CA . VAL A 1 120 ? 2.687 -5.736 0.094 1.00 94.38 120 VAL A CA 1
ATOM 963 C C . VAL A 1 120 ? 3.638 -6.927 0.174 1.00 94.38 120 VAL A C 1
ATOM 965 O O . VAL A 1 120 ? 3.368 -7.994 -0.380 1.00 94.38 120 VAL A O 1
ATOM 968 N N . VAL A 1 121 ? 4.755 -6.757 0.872 1.00 93.31 121 VAL A N 1
ATOM 969 C CA . VAL A 1 121 ? 5.728 -7.830 1.125 1.00 93.31 121 VAL A CA 1
ATOM 970 C C . VAL A 1 121 ? 5.697 -8.307 2.570 1.00 93.31 121 VAL A C 1
ATOM 972 O O . VAL A 1 121 ? 6.016 -9.466 2.820 1.00 93.31 121 VAL A O 1
ATOM 975 N N . SER A 1 122 ? 5.276 -7.449 3.502 1.00 94.69 122 SER A N 1
ATOM 976 C CA . SER A 1 122 ? 5.174 -7.769 4.924 1.00 94.69 122 SER A CA 1
ATOM 977 C C . SER A 1 122 ? 4.069 -6.955 5.594 1.00 94.69 122 SER A C 1
ATOM 979 O O . SER A 1 122 ? 3.782 -5.828 5.185 1.00 94.69 122 SER A O 1
ATOM 981 N N . VAL A 1 123 ? 3.464 -7.542 6.625 1.00 97.12 123 VAL A N 1
ATOM 982 C CA . VAL A 1 123 ? 2.456 -6.914 7.480 1.00 97.12 123 VAL A CA 1
ATOM 983 C C . VAL A 1 123 ? 2.818 -7.231 8.922 1.00 97.12 123 VAL A C 1
ATOM 985 O O . VAL A 1 123 ? 2.928 -8.398 9.294 1.00 97.12 123 VAL A O 1
ATOM 988 N N . GLN A 1 124 ? 3.006 -6.199 9.733 1.00 97.69 124 GLN A N 1
ATOM 989 C CA . GLN A 1 124 ? 3.315 -6.319 11.150 1.00 97.69 124 GLN A CA 1
ATOM 990 C C . GLN A 1 124 ? 2.189 -5.723 11.990 1.00 97.69 124 GLN A C 1
ATOM 992 O O . GLN A 1 124 ? 1.566 -4.720 11.635 1.00 97.69 124 GLN A O 1
ATOM 997 N N . THR A 1 125 ? 1.927 -6.356 13.128 1.00 97.12 125 THR A N 1
ATOM 998 C CA . THR A 1 125 ? 1.040 -5.809 14.153 1.00 97.12 125 THR A CA 1
ATOM 999 C C . THR A 1 125 ? 1.861 -4.918 15.073 1.00 97.12 125 THR A C 1
ATOM 1001 O O . THR A 1 125 ? 2.874 -5.370 15.599 1.00 97.12 125 THR A O 1
ATOM 1004 N N . LEU A 1 126 ? 1.432 -3.670 15.263 1.00 96.12 126 LEU A N 1
ATOM 1005 C CA . LEU A 1 126 ? 2.045 -2.768 16.242 1.00 96.12 126 LEU A CA 1
ATOM 1006 C C . LEU A 1 126 ? 1.160 -2.664 17.498 1.00 96.12 126 LEU A C 1
ATOM 1008 O O . LEU A 1 126 ? 0.306 -3.515 17.749 1.00 96.12 126 LEU A O 1
ATOM 1012 N N . GLY A 1 127 ? 1.376 -1.611 18.290 1.00 94.62 127 GLY A N 1
ATOM 1013 C CA . GLY A 1 127 ? 0.580 -1.300 19.471 1.00 94.62 127 GLY A CA 1
ATOM 1014 C C . GLY A 1 127 ? -0.865 -0.885 19.169 1.00 94.62 127 GLY A C 1
ATOM 1015 O O . GLY A 1 127 ? -1.403 -1.073 18.073 1.00 94.62 127 GLY A O 1
ATOM 1016 N N . ARG A 1 128 ? -1.508 -0.318 20.190 1.00 94.25 128 ARG A N 1
ATOM 1017 C CA . ARG A 1 128 ? -2.924 0.052 20.163 1.00 94.25 128 ARG A CA 1
ATOM 1018 C C . ARG A 1 128 ? -3.206 1.169 19.153 1.00 94.25 128 ARG A C 1
ATOM 1020 O O . ARG A 1 128 ? -2.434 2.119 19.041 1.00 94.25 128 ARG A O 1
ATOM 1027 N N . GLY A 1 129 ? -4.315 1.037 18.427 1.00 93.81 129 GLY A N 1
ATOM 1028 C CA . GLY A 1 129 ? -4.869 2.100 17.600 1.00 93.81 129 GLY A CA 1
ATOM 1029 C C . GLY A 1 129 ? -5.485 3.226 18.427 1.00 93.81 129 GLY A C 1
ATOM 1030 O O . GLY A 1 129 ? -5.424 3.237 19.657 1.00 93.81 129 GLY A O 1
ATOM 1031 N N . PHE A 1 130 ? -6.087 4.186 17.737 1.00 93.75 130 PHE A N 1
ATOM 1032 C CA . PHE A 1 130 ? -6.704 5.362 18.348 1.00 93.75 130 PHE A CA 1
ATOM 1033 C C . PHE A 1 130 ? -7.888 5.843 17.514 1.00 93.75 130 PHE A C 1
ATOM 1035 O O . PHE A 1 130 ? -7.956 5.574 16.317 1.00 93.75 130 PHE A O 1
ATOM 1042 N N . ASP A 1 131 ? -8.808 6.586 18.114 1.00 91.25 131 ASP A N 1
ATOM 1043 C CA . ASP A 1 131 ? -9.887 7.216 17.357 1.00 91.25 131 ASP A CA 1
ATOM 1044 C C . ASP A 1 131 ? -9.383 8.545 16.783 1.00 91.25 131 ASP A C 1
ATOM 1046 O O . ASP A 1 131 ? -8.727 9.330 17.475 1.00 91.25 131 ASP A O 1
ATOM 1050 N N . ARG A 1 132 ? -9.613 8.774 15.484 1.00 78.94 132 ARG A N 1
ATOM 1051 C CA . ARG A 1 132 ? -9.273 10.054 14.848 1.00 78.94 132 ARG A CA 1
ATOM 1052 C C . ARG A 1 132 ? -10.252 11.108 15.385 1.00 78.94 132 ARG A C 1
ATOM 1054 O O . ARG A 1 132 ? -11.455 10.872 15.340 1.00 78.94 132 ARG A O 1
ATOM 1061 N N . ARG A 1 133 ? -9.722 12.205 15.934 1.00 65.88 133 ARG A N 1
ATOM 1062 C CA . ARG A 1 133 ? -10.511 13.370 16.361 1.00 65.88 133 ARG A CA 1
ATOM 1063 C C . ARG A 1 133 ? -10.975 14.188 15.166 1.00 65.88 133 ARG A C 1
ATOM 1065 O O . ARG A 1 133 ? -10.229 14.199 14.160 1.00 65.88 133 ARG A O 1
#

InterPro domains:
  IPR021268 Protein of unknown function DUF2845 [PF11006] (3-29)
  IPR021268 Protein of unknown function DUF2845 [PF11006] (44-125)